Protein AF-A0A960KDB4-F1 (afdb_monomer_lite)

Radius of gyration: 16.2 Å; chains: 1; bounding box: 37×29×50 Å

pLDDT: mean 89.37, std 12.17, range [38.44, 98.06]

Sequence (145 aa):
GVAPATAYTYFASKEHLVSEVYLRRFTAQPEPAPDPNRSPADRATDALLAFALTVSDETELAAAVTVAMLADDAEVRDLRVRIGLEVHRRLVDALGDDADAAAIRTLELATSGALLQVGTGHLAYDDVPALLRETAELVLGGAAR

Secondary structure (DSSP, 8-state):
---HHHHTTT-SSHHHHHHHHHHHHHHTSPPPP--TTS-HHHHHHHHHHHHHTTTTT-HHHHHHHHHHHH---HHHHHHHHHHHHHHHHHHHHHH-TTS-HHHHHHHHHHHHHHHHHHHTTSS-GGGHHHHHHHHHHHHHHHTT-

Structure (mmCIF, N/CA/C/O backbone):
data_AF-A0A960KDB4-F1
#
_entry.id   AF-A0A960KDB4-F1
#
loop_
_atom_site.group_PDB
_atom_site.id
_atom_site.type_symbol
_atom_site.label_atom_id
_atom_site.label_alt_id
_atom_site.label_comp_id
_atom_site.label_asym_id
_atom_site.label_entity_id
_atom_site.label_seq_id
_atom_site.pdbx_PDB_ins_code
_atom_site.Cartn_x
_atom_site.Cartn_y
_atom_site.Cartn_z
_atom_site.occupancy
_atom_site.B_iso_or_equiv
_atom_site.auth_seq_id
_atom_site.auth_comp_id
_atom_site.auth_asym_id
_atom_site.auth_atom_id
_atom_site.pdbx_PDB_model_num
ATOM 1 N N . GLY A 1 1 ? 8.650 13.219 -26.238 1.00 49.28 1 GLY A N 1
ATOM 2 C CA . GLY A 1 1 ? 9.367 11.974 -25.912 1.00 49.28 1 GLY A CA 1
ATOM 3 C C . GLY A 1 1 ? 10.841 12.283 -25.815 1.00 49.28 1 GLY A C 1
ATOM 4 O O . GLY A 1 1 ? 11.341 12.994 -26.674 1.00 49.28 1 GLY A O 1
ATOM 5 N N . VAL A 1 2 ? 11.503 11.824 -24.757 1.00 54.56 2 VAL A N 1
ATOM 6 C CA . VAL A 1 2 ? 12.967 11.892 -24.615 1.00 54.56 2 VAL A CA 1
ATOM 7 C C . VAL A 1 2 ? 13.605 10.677 -25.287 1.00 54.56 2 VAL A C 1
ATOM 9 O O . VAL A 1 2 ? 12.983 9.618 -25.363 1.00 54.56 2 VAL A O 1
ATOM 12 N N . ALA A 1 3 ? 14.824 10.829 -25.805 1.00 62.72 3 ALA A N 1
ATOM 13 C CA . ALA A 1 3 ? 15.547 9.724 -26.425 1.00 62.72 3 ALA A CA 1
ATOM 14 C C . ALA A 1 3 ? 15.870 8.632 -25.379 1.00 62.72 3 ALA A C 1
ATOM 16 O O . ALA A 1 3 ? 16.157 8.977 -24.230 1.00 62.72 3 ALA A O 1
ATOM 17 N N . PRO A 1 4 ? 15.901 7.336 -25.748 1.00 56.91 4 PRO A N 1
ATOM 18 C CA . PRO A 1 4 ? 16.235 6.248 -24.822 1.00 56.91 4 PRO A CA 1
ATOM 19 C C . PRO A 1 4 ? 17.557 6.463 -24.069 1.00 56.91 4 PRO A C 1
ATOM 21 O O . PRO A 1 4 ? 17.644 6.176 -22.882 1.00 56.91 4 PRO A O 1
ATOM 24 N N . ALA A 1 5 ? 18.562 7.059 -24.722 1.00 61.41 5 ALA A N 1
ATOM 25 C CA . ALA A 1 5 ? 19.845 7.396 -24.097 1.00 61.41 5 ALA A CA 1
ATOM 26 C C . ALA A 1 5 ? 19.714 8.420 -22.951 1.00 61.41 5 ALA A C 1
ATOM 28 O O . ALA A 1 5 ? 20.444 8.350 -21.968 1.00 61.41 5 ALA A O 1
ATOM 29 N N . THR A 1 6 ? 18.756 9.344 -23.051 1.00 62.09 6 THR A N 1
ATOM 30 C CA . THR A 1 6 ? 18.458 10.325 -22.001 1.00 62.09 6 THR A CA 1
ATOM 31 C C . THR A 1 6 ? 17.716 9.675 -20.832 1.00 62.09 6 THR A C 1
ATOM 33 O O . THR A 1 6 ? 17.930 10.066 -19.692 1.00 62.09 6 THR A O 1
ATOM 36 N N . ALA A 1 7 ? 16.894 8.647 -21.076 1.00 61.16 7 ALA A N 1
ATOM 37 C CA . ALA A 1 7 ? 16.229 7.898 -20.008 1.00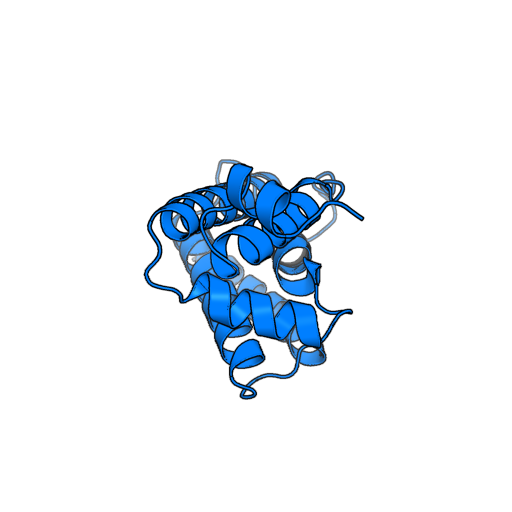 61.16 7 ALA A CA 1
ATOM 38 C C . ALA A 1 7 ? 17.234 7.131 -19.127 1.00 61.16 7 ALA A C 1
ATOM 40 O O . ALA A 1 7 ? 17.101 7.152 -17.907 1.00 61.16 7 ALA A O 1
ATOM 41 N N . TYR A 1 8 ? 18.294 6.563 -19.717 1.00 56.84 8 TYR A N 1
ATOM 42 C CA . TYR A 1 8 ? 19.376 5.902 -18.967 1.00 56.84 8 TYR A CA 1
ATOM 43 C C . TYR A 1 8 ? 20.238 6.856 -18.126 1.00 56.84 8 TYR A C 1
ATOM 45 O O . TYR A 1 8 ? 21.035 6.405 -17.312 1.00 56.84 8 TYR A O 1
ATOM 53 N N . THR A 1 9 ? 20.090 8.175 -18.298 1.00 62.62 9 THR A N 1
ATOM 54 C CA . THR A 1 9 ? 20.715 9.158 -17.395 1.00 62.62 9 THR A CA 1
ATOM 55 C C . THR A 1 9 ? 19.947 9.284 -16.073 1.00 62.62 9 THR A C 1
ATOM 57 O O . THR A 1 9 ? 20.523 9.701 -15.075 1.00 62.62 9 THR A O 1
ATOM 60 N N . TYR A 1 10 ? 18.660 8.919 -16.061 1.00 60.38 10 TYR A N 1
ATOM 61 C CA . TYR A 1 10 ? 17.778 9.042 -14.896 1.00 60.38 10 TYR A CA 1
ATOM 62 C C . TYR A 1 10 ? 17.416 7.695 -14.262 1.00 60.38 10 TYR A C 1
ATOM 64 O O . TYR A 1 10 ? 17.137 7.657 -13.071 1.00 60.38 10 TYR A O 1
ATOM 72 N N . PHE A 1 11 ? 17.439 6.600 -15.030 1.00 68.44 11 PHE A N 1
ATOM 73 C CA . PHE A 1 11 ? 17.057 5.271 -14.552 1.00 68.44 11 PHE A CA 1
ATOM 74 C C . PHE A 1 11 ? 18.122 4.234 -14.897 1.00 68.44 11 PHE A C 1
ATOM 76 O O . PHE A 1 11 ? 18.523 4.094 -16.053 1.00 68.44 11 PHE A O 1
ATOM 83 N N . ALA A 1 12 ? 18.542 3.482 -13.881 1.00 75.44 12 ALA A N 1
ATOM 84 C CA . ALA A 1 12 ? 19.574 2.454 -14.002 1.00 75.44 12 ALA A CA 1
ATOM 85 C C . ALA A 1 12 ? 19.108 1.216 -14.795 1.00 75.44 12 ALA A C 1
ATOM 87 O O . ALA A 1 12 ? 19.923 0.537 -15.416 1.00 75.44 12 ALA A O 1
ATOM 88 N N . SER A 1 13 ? 17.801 0.935 -14.801 1.00 87.12 13 SER A N 1
ATOM 89 C CA . SER A 1 13 ? 17.186 -0.221 -15.461 1.00 87.12 13 SER A CA 1
ATOM 90 C C . SER A 1 13 ? 15.714 0.048 -15.801 1.00 87.12 13 SER A C 1
ATOM 92 O O . SER A 1 13 ? 15.122 1.042 -15.363 1.00 87.12 13 SER A O 1
ATOM 94 N N . LYS A 1 14 ? 15.098 -0.844 -16.591 1.00 89.94 14 LYS A N 1
ATOM 95 C CA . LYS A 1 14 ? 13.651 -0.801 -16.858 1.00 89.94 14 LYS A CA 1
ATOM 96 C C . LYS A 1 14 ? 12.871 -0.998 -15.556 1.00 89.94 14 LYS A C 1
ATOM 98 O O . LYS A 1 14 ? 11.865 -0.332 -15.334 1.00 89.94 14 LYS A O 1
ATOM 103 N N . GLU A 1 15 ? 13.350 -1.891 -14.703 1.00 94.25 15 GLU A N 1
ATOM 104 C CA . GLU A 1 15 ? 12.777 -2.237 -13.411 1.00 94.25 15 GLU A CA 1
ATOM 105 C C . GLU A 1 15 ? 12.835 -1.035 -12.464 1.00 94.25 15 GLU A C 1
ATOM 107 O O . GLU A 1 15 ? 11.824 -0.709 -11.843 1.00 94.25 15 GLU A O 1
ATOM 112 N N . HIS A 1 16 ? 13.957 -0.307 -12.433 1.00 93.00 16 HIS A N 1
ATOM 113 C CA . HIS A 1 16 ? 14.063 0.969 -11.724 1.00 93.00 16 HIS A CA 1
ATOM 114 C C . HIS A 1 16 ? 13.016 1.967 -12.247 1.00 93.00 16 HIS A C 1
ATOM 116 O O . HIS A 1 16 ? 12.206 2.457 -11.463 1.00 93.00 16 HIS A O 1
ATOM 122 N N . LEU A 1 17 ? 12.946 2.215 -13.562 1.00 94.31 17 LEU A N 1
ATOM 123 C CA . LEU A 1 17 ? 11.954 3.136 -14.136 1.00 94.31 17 LEU A CA 1
ATOM 124 C C . LEU A 1 17 ? 10.514 2.777 -13.735 1.00 94.31 17 LEU A C 1
ATOM 126 O O . LEU A 1 17 ? 9.757 3.645 -13.304 1.00 94.31 17 LEU A O 1
ATOM 130 N N . VAL A 1 18 ? 10.128 1.509 -13.881 1.00 95.56 18 VAL A N 1
ATOM 131 C CA . VAL A 1 18 ? 8.776 1.039 -13.544 1.00 95.56 18 VAL A CA 1
ATOM 132 C C . VAL A 1 18 ? 8.484 1.232 -12.052 1.00 95.56 18 VAL A C 1
ATOM 134 O O . VAL A 1 18 ? 7.401 1.692 -11.690 1.00 95.56 18 VAL A O 1
ATOM 137 N N . SER A 1 19 ? 9.466 0.948 -11.198 1.00 95.94 19 SER A N 1
ATOM 138 C CA . SER A 1 19 ? 9.368 1.111 -9.745 1.00 95.94 19 SER A CA 1
ATOM 139 C C . SER A 1 19 ? 9.215 2.580 -9.328 1.00 95.94 19 SER A C 1
ATOM 141 O O . SER A 1 19 ? 8.370 2.894 -8.492 1.00 95.94 19 SER A O 1
ATOM 143 N N . GLU A 1 20 ? 9.971 3.497 -9.940 1.00 95.56 20 GLU A N 1
ATOM 144 C CA . GLU A 1 20 ? 9.847 4.945 -9.702 1.00 95.56 20 GLU A CA 1
ATOM 145 C C . GLU A 1 20 ? 8.495 5.488 -10.184 1.00 95.56 20 GLU A C 1
ATOM 147 O O . GLU A 1 20 ? 7.850 6.277 -9.492 1.00 95.56 20 GLU A O 1
ATOM 152 N N . VAL A 1 21 ? 8.003 5.029 -11.343 1.00 95.75 21 VAL A N 1
ATOM 153 C CA . VAL A 1 21 ? 6.656 5.389 -11.820 1.00 95.75 21 VAL A CA 1
ATOM 154 C C . VAL A 1 21 ? 5.592 4.954 -10.814 1.00 95.75 21 VAL A C 1
ATOM 156 O O . VAL A 1 21 ? 4.691 5.740 -10.516 1.00 95.75 21 VAL A O 1
ATOM 159 N N . TYR A 1 22 ? 5.701 3.737 -10.277 1.00 96.50 22 TYR A N 1
ATOM 160 C CA . TYR A 1 22 ? 4.778 3.239 -9.263 1.00 96.50 22 TYR A CA 1
ATOM 161 C C . TYR A 1 22 ? 4.822 4.089 -7.987 1.00 96.50 22 TYR A C 1
ATOM 163 O O . TYR A 1 22 ? 3.789 4.615 -7.572 1.00 96.50 22 TYR A O 1
ATOM 171 N N . LEU A 1 23 ? 6.012 4.293 -7.407 1.00 96.56 23 LEU A N 1
ATOM 172 C CA . LEU A 1 23 ? 6.174 5.074 -6.178 1.00 96.56 23 LEU A CA 1
ATOM 173 C C . LEU A 1 23 ? 5.661 6.508 -6.347 1.00 96.56 23 LEU A C 1
ATOM 175 O O . LEU A 1 23 ? 4.946 7.012 -5.481 1.00 96.56 23 LEU A O 1
ATOM 179 N N . ARG A 1 24 ? 5.968 7.161 -7.474 1.00 96.31 24 ARG A N 1
ATOM 180 C CA . ARG A 1 24 ? 5.471 8.509 -7.780 1.00 96.31 24 ARG A CA 1
ATOM 181 C C . ARG A 1 24 ? 3.947 8.562 -7.860 1.00 96.31 24 ARG A C 1
ATOM 183 O O . ARG A 1 24 ? 3.356 9.523 -7.383 1.00 96.31 24 ARG A O 1
ATOM 190 N N . ARG A 1 25 ? 3.304 7.571 -8.482 1.00 96.38 25 ARG A N 1
ATOM 191 C CA . ARG A 1 25 ? 1.835 7.517 -8.559 1.00 96.38 25 ARG A CA 1
ATOM 192 C C . ARG A 1 25 ? 1.218 7.288 -7.186 1.00 96.38 25 ARG A C 1
ATOM 194 O O . ARG A 1 25 ? 0.290 8.004 -6.836 1.00 96.38 25 ARG A O 1
ATOM 201 N N . PHE A 1 26 ? 1.761 6.353 -6.410 1.00 95.88 26 PHE A N 1
ATOM 202 C CA . PHE A 1 26 ? 1.275 6.050 -5.066 1.00 95.88 26 PHE A CA 1
ATOM 203 C C . PHE A 1 26 ? 1.383 7.272 -4.137 1.00 95.88 26 PHE A C 1
ATOM 205 O O . PHE A 1 26 ? 0.396 7.699 -3.540 1.00 95.88 26 PHE A O 1
ATOM 212 N N . THR A 1 27 ? 2.554 7.909 -4.091 1.00 95.25 27 THR A N 1
ATOM 213 C CA . THR A 1 27 ? 2.803 9.111 -3.269 1.00 95.25 27 THR A CA 1
ATOM 214 C C . THR A 1 27 ? 2.040 10.352 -3.732 1.00 95.25 27 THR A C 1
ATOM 216 O O . THR A 1 27 ? 1.801 11.246 -2.930 1.00 95.25 27 THR A O 1
ATOM 219 N N . ALA A 1 28 ? 1.622 10.419 -4.999 1.00 95.31 28 ALA A N 1
ATOM 220 C CA . ALA A 1 28 ? 0.805 11.520 -5.507 1.00 95.31 28 ALA A CA 1
ATOM 221 C C . ALA A 1 28 ? -0.691 11.385 -5.175 1.00 95.31 28 ALA A C 1
ATOM 223 O O . ALA A 1 28 ? -1.448 12.331 -5.405 1.00 95.31 28 ALA A O 1
ATOM 224 N N . GLN A 1 29 ? -1.136 10.226 -4.680 1.00 93.31 29 GLN A N 1
ATOM 225 C CA . GLN A 1 29 ? -2.522 10.049 -4.255 1.00 93.31 29 GLN A CA 1
ATOM 226 C C . GLN A 1 29 ? -2.829 10.921 -3.029 1.00 93.31 29 GLN A C 1
ATOM 228 O O . GLN A 1 29 ? -1.975 11.054 -2.151 1.00 93.31 29 GLN A O 1
ATOM 233 N N . PRO A 1 30 ? -4.047 11.482 -2.933 1.00 87.00 30 PRO A N 1
ATOM 234 C CA . PRO A 1 30 ? -4.469 12.188 -1.735 1.00 87.00 30 PRO A CA 1
ATOM 235 C C . PRO A 1 30 ? -4.540 11.221 -0.552 1.00 87.00 30 PRO A C 1
ATOM 237 O O . PRO A 1 30 ? -5.081 10.121 -0.667 1.00 87.00 30 PRO A O 1
ATOM 240 N N . GLU A 1 31 ? -4.026 11.652 0.593 1.00 77.81 31 GLU A N 1
ATOM 241 C CA . GLU A 1 31 ? -4.153 10.907 1.841 1.00 77.81 31 GLU A CA 1
ATOM 242 C C . GLU A 1 31 ? -5.556 11.122 2.418 1.00 77.81 31 GLU A C 1
ATOM 244 O O . GLU A 1 31 ? -5.941 12.271 2.670 1.00 77.81 31 GLU A O 1
ATOM 249 N N . PRO A 1 32 ? -6.352 10.056 2.614 1.00 68.00 32 PRO A N 1
ATOM 250 C CA . PRO A 1 32 ? -7.628 10.180 3.295 1.00 68.00 32 PRO A CA 1
ATOM 251 C C . PRO A 1 32 ? -7.378 10.670 4.720 1.00 68.00 32 PRO A C 1
ATOM 253 O O . PRO A 1 32 ? -6.621 10.052 5.467 1.00 68.00 32 PRO A O 1
ATOM 256 N N . ALA A 1 33 ? -8.028 11.764 5.115 1.00 71.50 33 ALA A N 1
ATOM 257 C CA . ALA A 1 33 ? -8.057 12.133 6.522 1.00 71.50 33 ALA A CA 1
ATOM 258 C C . ALA A 1 33 ? -8.708 10.978 7.308 1.00 71.50 33 ALA A C 1
ATOM 260 O O . ALA A 1 33 ? -9.758 10.492 6.871 1.00 71.50 33 ALA A O 1
ATOM 261 N N . PRO A 1 34 ? -8.130 10.533 8.440 1.00 72.56 34 PRO A N 1
ATOM 262 C CA . PRO A 1 34 ? -8.738 9.486 9.247 1.00 72.56 34 PRO A CA 1
ATOM 263 C C . PRO A 1 34 ? -10.165 9.890 9.631 1.00 72.56 34 PRO A C 1
ATOM 265 O O . PRO A 1 34 ? -10.367 10.887 10.323 1.00 72.56 34 PRO A O 1
ATOM 268 N N . ASP A 1 35 ? -11.161 9.138 9.157 1.00 81.12 35 ASP A N 1
ATOM 269 C CA . ASP A 1 35 ? -12.558 9.358 9.531 1.00 81.12 35 ASP A CA 1
ATOM 270 C C . ASP A 1 35 ? -12.841 8.623 10.849 1.00 81.12 35 ASP A C 1
ATOM 272 O O . ASP A 1 35 ? -12.937 7.390 10.850 1.00 81.12 35 ASP A O 1
ATOM 276 N N . PRO A 1 36 ? -12.999 9.337 11.979 1.00 77.25 36 PRO A N 1
ATOM 277 C CA . PRO A 1 36 ? -13.213 8.705 13.278 1.00 77.25 36 PRO A CA 1
ATOM 278 C C . PRO A 1 36 ? -14.529 7.916 13.356 1.00 77.25 36 PRO A C 1
ATOM 280 O O . PRO A 1 36 ? -14.697 7.121 14.277 1.00 77.25 36 PRO A O 1
ATOM 283 N N . ASN A 1 37 ? -15.454 8.104 12.408 1.00 85.38 37 ASN A N 1
ATOM 284 C CA . ASN A 1 37 ? -16.720 7.372 12.365 1.00 85.38 37 ASN A CA 1
ATOM 285 C C . ASN A 1 37 ? -16.595 5.985 11.720 1.00 85.38 37 ASN A C 1
ATOM 287 O O . ASN A 1 37 ? -17.518 5.177 11.830 1.00 85.38 37 ASN A O 1
ATOM 291 N N . ARG A 1 38 ? -15.478 5.695 11.042 1.00 89.31 38 ARG A N 1
ATOM 292 C CA . ARG A 1 38 ? -15.220 4.386 10.428 1.00 89.31 38 ARG A CA 1
ATOM 293 C C . ARG A 1 38 ? -14.482 3.469 11.387 1.00 89.31 38 ARG A C 1
ATOM 295 O O . ARG A 1 38 ? -13.699 3.928 12.221 1.00 89.31 38 ARG A O 1
ATOM 302 N N . SER A 1 39 ? -14.703 2.163 11.257 1.00 92.38 39 SER A N 1
ATOM 303 C CA . SER A 1 39 ? -13.989 1.181 12.074 1.00 92.38 39 SER A CA 1
ATOM 304 C C . SER A 1 39 ? -12.476 1.219 11.783 1.00 92.38 39 SER A C 1
ATOM 306 O O . SER A 1 39 ? -12.078 1.573 10.670 1.00 92.38 39 SER A O 1
ATOM 308 N N . PRO A 1 40 ? -11.601 0.842 12.737 1.00 92.81 40 PRO A N 1
ATOM 309 C CA . PRO A 1 40 ? -10.165 0.724 12.469 1.00 92.81 40 PRO A CA 1
ATOM 310 C C . PRO A 1 40 ? -9.846 -0.199 11.283 1.00 92.81 40 PRO A C 1
ATOM 312 O O . PRO A 1 40 ? -8.951 0.104 10.498 1.00 92.81 40 PRO A O 1
ATOM 315 N N . ALA A 1 41 ? -10.615 -1.282 11.111 1.00 94.69 41 ALA A N 1
ATOM 316 C CA . ALA A 1 41 ? -10.463 -2.204 9.988 1.00 94.69 41 ALA A CA 1
ATOM 317 C C . ALA A 1 41 ? -10.777 -1.543 8.643 1.00 94.69 41 ALA A C 1
ATOM 319 O O . ALA A 1 41 ? -10.013 -1.703 7.693 1.00 94.69 41 ALA A O 1
ATOM 320 N N . ASP A 1 42 ? -11.842 -0.746 8.569 1.00 94.31 42 ASP A N 1
ATOM 321 C CA . ASP A 1 42 ? -12.187 -0.004 7.357 1.00 94.31 42 ASP A CA 1
ATOM 322 C C . ASP A 1 42 ? -11.106 1.019 6.991 1.00 94.31 42 ASP A C 1
ATOM 324 O O . ASP A 1 42 ? -10.692 1.086 5.837 1.00 94.31 42 ASP A O 1
ATOM 328 N N . ARG A 1 43 ? -10.602 1.774 7.978 1.00 94.62 43 ARG A N 1
ATOM 329 C CA . ARG A 1 43 ? -9.545 2.772 7.744 1.00 94.62 43 ARG A CA 1
ATOM 330 C C . ARG A 1 43 ? -8.238 2.127 7.281 1.00 94.62 43 ARG A C 1
ATOM 332 O O . ARG A 1 43 ? -7.611 2.622 6.348 1.00 94.62 43 ARG A O 1
ATOM 339 N N . ALA A 1 44 ? -7.845 1.006 7.890 1.00 95.25 44 ALA A N 1
ATOM 340 C CA . ALA A 1 44 ? -6.691 0.231 7.438 1.00 95.25 44 ALA A CA 1
ATOM 341 C C . ALA A 1 44 ? -6.890 -0.312 6.018 1.00 95.25 44 ALA A C 1
ATOM 343 O O . ALA A 1 44 ? -5.984 -0.225 5.193 1.00 95.25 44 ALA A O 1
ATOM 344 N N . THR A 1 45 ? -8.082 -0.831 5.718 1.00 95.75 45 THR A N 1
ATOM 345 C CA . THR A 1 45 ? -8.420 -1.354 4.388 1.00 95.75 45 THR A CA 1
ATOM 346 C C . THR A 1 45 ? -8.270 -0.274 3.322 1.00 95.75 45 THR A C 1
ATOM 348 O O . THR A 1 45 ? -7.636 -0.521 2.301 1.00 95.75 45 THR A O 1
ATOM 351 N N . ASP A 1 46 ? -8.778 0.937 3.564 1.00 94.50 46 ASP A N 1
ATOM 352 C CA . ASP A 1 46 ? -8.637 2.042 2.611 1.00 94.50 46 ASP A CA 1
ATOM 353 C C . ASP A 1 46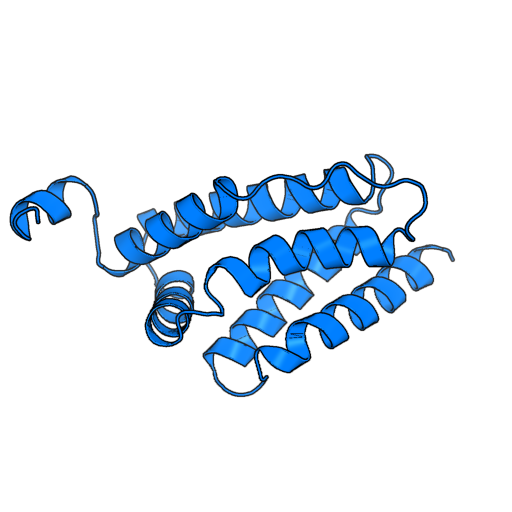 ? -7.168 2.414 2.368 1.00 94.50 46 ASP A C 1
ATOM 355 O O . ASP A 1 46 ? -6.756 2.591 1.220 1.00 94.50 46 ASP A O 1
ATOM 359 N N . ALA A 1 47 ? -6.370 2.512 3.439 1.00 94.81 47 ALA A N 1
ATOM 360 C CA . ALA A 1 47 ? -4.950 2.843 3.346 1.00 94.81 47 ALA A CA 1
ATOM 361 C C . ALA A 1 47 ? -4.182 1.801 2.514 1.00 94.81 47 ALA A C 1
ATOM 363 O O . ALA A 1 47 ? -3.361 2.153 1.664 1.00 94.81 47 ALA A O 1
ATOM 364 N N . LEU A 1 48 ? -4.488 0.517 2.712 1.00 95.94 48 LEU A N 1
ATOM 365 C CA . LEU A 1 48 ? -3.876 -0.583 1.968 1.00 95.94 48 LEU A CA 1
ATOM 366 C C . LEU A 1 48 ? -4.371 -0.652 0.519 1.00 95.94 48 LEU A C 1
ATOM 368 O O . LEU A 1 48 ? -3.585 -0.971 -0.372 1.00 95.94 48 LEU A O 1
ATOM 372 N N . LEU A 1 49 ? -5.637 -0.319 0.251 1.00 95.25 49 LEU A N 1
ATOM 373 C CA . LEU A 1 49 ? -6.174 -0.284 -1.111 1.00 95.25 49 LEU A CA 1
ATOM 374 C C . LEU A 1 49 ? -5.617 0.869 -1.939 1.00 95.25 49 LEU A C 1
ATOM 376 O O . LEU A 1 49 ? -5.363 0.677 -3.128 1.00 95.25 49 LEU A O 1
ATOM 380 N N . ALA A 1 50 ? -5.352 2.022 -1.321 1.00 93.69 50 ALA A N 1
ATOM 381 C CA . ALA A 1 50 ? -4.658 3.130 -1.975 1.00 93.69 50 ALA A CA 1
ATOM 382 C C . ALA A 1 50 ? -3.310 2.665 -2.563 1.00 93.69 50 ALA A C 1
ATOM 384 O O . ALA A 1 50 ? -2.992 2.937 -3.721 1.00 93.69 50 ALA A O 1
ATOM 385 N N . PHE A 1 51 ? -2.569 1.858 -1.800 1.00 94.44 51 PHE A N 1
ATOM 386 C CA . PHE A 1 51 ? -1.351 1.195 -2.257 1.00 94.44 51 PHE A CA 1
ATOM 387 C C . PHE A 1 51 ? -1.634 0.116 -3.318 1.00 94.44 51 PHE A C 1
ATOM 389 O O . PHE A 1 51 ? -1.141 0.205 -4.450 1.00 94.44 51 PHE A O 1
ATOM 396 N N . ALA A 1 52 ? -2.456 -0.881 -2.985 1.00 94.38 52 ALA A N 1
ATOM 397 C CA . ALA A 1 52 ? -2.653 -2.084 -3.792 1.00 94.38 52 ALA A CA 1
ATOM 398 C C . ALA A 1 52 ? -3.234 -1.805 -5.188 1.00 94.38 52 ALA A C 1
ATOM 400 O O . ALA A 1 52 ? -2.873 -2.474 -6.158 1.00 94.38 52 ALA A O 1
ATOM 401 N N . LEU A 1 53 ? -4.101 -0.798 -5.304 1.00 93.69 53 LEU A N 1
ATOM 402 C CA . LEU A 1 53 ? -4.821 -0.494 -6.538 1.00 93.69 53 LEU A CA 1
ATOM 403 C C . LEU A 1 53 ? -4.175 0.615 -7.380 1.00 93.69 53 LEU A C 1
ATOM 405 O O . LEU A 1 53 ? -4.711 0.946 -8.435 1.00 93.69 53 LEU A O 1
ATOM 409 N N . THR A 1 54 ? -3.001 1.133 -6.983 1.00 95.06 54 THR A N 1
ATOM 410 C CA . THR A 1 54 ? -2.305 2.273 -7.631 1.00 95.06 54 THR A CA 1
ATOM 411 C C . THR A 1 54 ? -2.206 2.172 -9.159 1.00 95.06 54 THR A C 1
ATOM 413 O O . THR A 1 54 ? -2.239 3.190 -9.851 1.00 95.06 54 THR A O 1
ATOM 416 N N . VAL A 1 55 ? -2.043 0.961 -9.695 1.00 91.69 55 VAL A N 1
ATOM 417 C CA . VAL A 1 55 ? -1.903 0.697 -11.140 1.00 91.69 55 VAL A CA 1
ATOM 418 C C . VAL A 1 55 ? -2.875 -0.377 -11.638 1.00 91.69 55 VAL A C 1
ATOM 420 O O . VAL A 1 55 ? -2.650 -0.963 -12.691 1.00 91.69 55 VAL A O 1
ATOM 423 N N . SER A 1 56 ? -3.935 -0.658 -10.876 1.00 90.38 56 SER A N 1
ATOM 424 C CA . SER A 1 56 ? -4.869 -1.756 -11.174 1.00 90.38 56 SER A CA 1
ATOM 425 C C . SER A 1 56 ? -5.596 -1.594 -12.517 1.00 90.38 56 SER A C 1
ATOM 427 O O . SER A 1 56 ? -5.796 -2.583 -13.216 1.00 90.38 56 SER A O 1
ATOM 429 N N . ASP A 1 57 ? -5.884 -0.356 -12.929 1.00 91.31 57 ASP A N 1
ATOM 430 C CA . ASP A 1 57 ? -6.530 -0.041 -14.213 1.00 91.31 57 ASP A CA 1
ATOM 431 C C . ASP A 1 57 ? -5.606 -0.209 -15.442 1.00 91.31 57 ASP A C 1
ATOM 433 O O . ASP A 1 57 ? -6.060 -0.123 -16.583 1.00 91.31 57 ASP A O 1
ATOM 437 N N . GLU A 1 58 ? -4.302 -0.437 -15.242 1.00 92.12 58 GLU A N 1
ATOM 438 C CA . GLU A 1 58 ? -3.303 -0.577 -16.310 1.00 92.12 58 GLU A CA 1
ATOM 439 C C . GLU A 1 58 ? -2.637 -1.958 -16.235 1.00 92.12 58 GLU A C 1
ATOM 441 O O . GLU A 1 58 ? -1.564 -2.117 -15.650 1.00 92.12 58 GLU A O 1
ATOM 446 N N . THR A 1 59 ? -3.257 -2.968 -16.851 1.00 88.50 59 THR A N 1
ATOM 447 C CA . THR A 1 59 ? -2.843 -4.379 -16.747 1.00 88.50 59 THR A CA 1
ATOM 448 C C . THR A 1 59 ? -1.366 -4.614 -17.085 1.00 88.50 59 THR A C 1
ATOM 450 O O . THR A 1 59 ? -0.661 -5.300 -16.342 1.00 88.50 59 THR A O 1
ATOM 453 N N . GLU A 1 60 ? -0.854 -4.033 -18.172 1.00 90.06 60 GLU A N 1
ATOM 454 C CA . GLU A 1 60 ? 0.550 -4.194 -18.564 1.00 90.06 60 GLU A CA 1
ATOM 455 C C . GLU A 1 60 ? 1.510 -3.525 -17.573 1.00 90.06 60 GLU A C 1
ATOM 457 O O . GLU A 1 60 ? 2.601 -4.04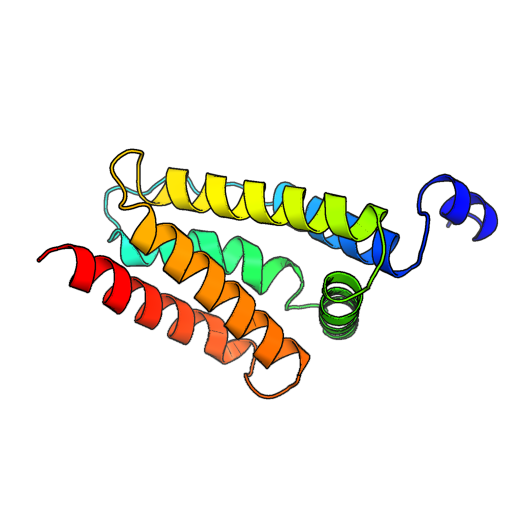6 -17.320 1.00 90.06 60 GLU A O 1
ATOM 462 N N . LEU A 1 61 ? 1.114 -2.385 -16.996 1.00 91.94 61 LEU A N 1
ATOM 463 C CA . LEU A 1 61 ? 1.914 -1.696 -15.988 1.00 91.94 61 LEU A CA 1
ATOM 464 C C . LEU A 1 61 ? 1.916 -2.475 -14.672 1.00 91.94 61 LEU A C 1
ATOM 466 O O . LEU A 1 61 ? 2.982 -2.655 -14.090 1.00 91.94 61 LEU A O 1
ATOM 470 N N . ALA A 1 62 ? 0.763 -2.978 -14.236 1.00 91.50 62 ALA A N 1
ATOM 471 C CA . ALA A 1 62 ? 0.637 -3.838 -13.066 1.00 91.50 62 ALA A CA 1
ATOM 472 C C . ALA A 1 62 ? 1.569 -5.057 -13.153 1.00 91.50 62 ALA A C 1
ATOM 474 O O . ALA A 1 62 ? 2.379 -5.284 -12.253 1.00 91.50 62 ALA A O 1
ATOM 475 N N . ALA A 1 63 ? 1.543 -5.774 -14.281 1.00 90.81 63 ALA A N 1
ATOM 476 C CA . ALA A 1 63 ? 2.434 -6.909 -14.515 1.00 90.81 63 ALA A CA 1
ATOM 477 C C . ALA A 1 63 ? 3.919 -6.501 -14.485 1.00 90.81 63 ALA A C 1
ATOM 479 O O . ALA A 1 63 ? 4.752 -7.188 -13.886 1.00 90.81 63 ALA A O 1
ATOM 480 N N . ALA A 1 64 ? 4.265 -5.361 -15.094 1.00 94.06 64 ALA A N 1
ATOM 481 C CA . ALA A 1 64 ? 5.629 -4.842 -15.066 1.00 94.06 64 ALA A CA 1
ATOM 482 C C . ALA A 1 64 ? 6.084 -4.474 -13.645 1.00 94.06 64 ALA A C 1
ATOM 484 O O . ALA A 1 64 ? 7.235 -4.734 -13.297 1.00 94.06 64 ALA A O 1
ATOM 485 N N . VAL A 1 65 ? 5.198 -3.900 -12.823 1.00 95.00 65 VAL A N 1
ATOM 486 C CA . VAL A 1 65 ? 5.481 -3.550 -11.424 1.00 95.00 65 VAL A CA 1
ATOM 487 C C . VAL A 1 65 ? 5.755 -4.799 -10.600 1.00 95.00 65 VAL A C 1
ATOM 489 O O . VAL A 1 65 ? 6.740 -4.807 -9.868 1.00 95.00 65 VAL A O 1
ATOM 492 N N . THR A 1 66 ? 4.971 -5.873 -10.744 1.00 92.50 66 THR A N 1
ATOM 493 C CA . THR A 1 66 ? 5.248 -7.137 -10.039 1.00 92.50 66 THR A CA 1
ATOM 494 C C . THR A 1 66 ? 6.649 -7.654 -10.364 1.00 92.50 66 THR A C 1
ATOM 496 O O . THR A 1 66 ? 7.415 -7.968 -9.455 1.00 92.50 66 THR A O 1
ATOM 499 N N . VAL A 1 67 ? 7.012 -7.707 -11.650 1.00 94.19 67 VAL A N 1
ATOM 500 C CA . VAL A 1 67 ? 8.342 -8.170 -12.077 1.00 94.19 67 VAL A CA 1
ATOM 501 C C . VAL A 1 67 ? 9.440 -7.257 -11.532 1.00 94.19 67 VAL A C 1
ATOM 503 O O . VAL A 1 67 ? 10.419 -7.745 -10.970 1.00 94.19 67 VAL A O 1
ATOM 506 N N . ALA A 1 68 ? 9.264 -5.939 -11.649 1.00 95.31 68 ALA A N 1
ATOM 507 C CA . ALA A 1 68 ? 10.225 -4.962 -11.158 1.00 95.31 68 ALA A CA 1
ATOM 508 C C . ALA A 1 68 ? 10.434 -5.093 -9.644 1.00 95.31 68 ALA A C 1
ATOM 510 O O . ALA A 1 68 ? 11.568 -5.206 -9.196 1.00 95.31 68 ALA A O 1
ATOM 511 N N . MET A 1 69 ? 9.358 -5.192 -8.859 1.00 94.62 69 MET A N 1
ATOM 512 C CA . MET A 1 69 ? 9.420 -5.346 -7.403 1.00 94.62 69 MET A CA 1
ATOM 513 C C . MET A 1 69 ? 10.115 -6.633 -6.950 1.00 94.62 69 MET A C 1
ATOM 515 O O . MET A 1 69 ? 10.596 -6.679 -5.821 1.00 94.62 69 MET A O 1
ATOM 519 N N . LEU A 1 70 ? 10.242 -7.651 -7.801 1.00 94.12 70 LEU A N 1
ATOM 520 C CA . LEU A 1 70 ? 10.973 -8.887 -7.497 1.00 94.12 70 LEU A CA 1
ATOM 521 C C . LEU A 1 70 ? 12.412 -8.897 -8.034 1.00 94.12 70 LEU A C 1
ATOM 523 O O . LEU A 1 70 ? 13.166 -9.824 -7.745 1.00 94.12 70 LEU A O 1
ATOM 527 N N . ALA A 1 71 ? 12.812 -7.876 -8.794 1.00 94.25 71 ALA A N 1
ATOM 528 C CA . ALA A 1 71 ? 14.128 -7.818 -9.408 1.00 94.25 71 ALA A CA 1
ATOM 529 C C . ALA A 1 71 ? 15.255 -7.651 -8.375 1.00 94.25 71 ALA A C 1
ATOM 531 O O . ALA A 1 71 ? 15.135 -6.915 -7.381 1.00 94.25 71 ALA A O 1
ATOM 532 N N . ASP A 1 72 ? 16.387 -8.295 -8.660 1.00 93.56 72 ASP A N 1
ATOM 533 C CA . ASP A 1 72 ? 17.615 -8.218 -7.868 1.00 93.56 72 ASP A CA 1
ATOM 534 C C . ASP A 1 72 ? 18.479 -7.003 -8.265 1.00 93.56 72 ASP A C 1
ATOM 536 O O . ASP A 1 72 ? 19.637 -7.121 -8.654 1.00 93.56 72 ASP A O 1
ATOM 540 N N . ASP A 1 73 ? 17.888 -5.811 -8.194 1.00 92.44 73 ASP A N 1
ATOM 541 C CA . ASP A 1 73 ? 18.497 -4.530 -8.575 1.00 92.44 73 ASP A CA 1
ATOM 542 C C . ASP A 1 73 ? 18.680 -3.641 -7.328 1.00 92.44 73 ASP A C 1
ATOM 544 O O . ASP A 1 73 ? 17.799 -3.568 -6.469 1.00 92.44 73 ASP A O 1
ATOM 548 N N . ALA A 1 74 ? 19.845 -2.998 -7.182 1.00 91.56 74 ALA A N 1
ATOM 549 C CA . ALA A 1 74 ? 20.173 -2.168 -6.019 1.00 91.56 74 ALA A CA 1
ATOM 550 C C . ALA A 1 74 ? 19.307 -0.907 -5.900 1.00 91.56 74 ALA A C 1
ATOM 552 O O . ALA A 1 74 ? 18.876 -0.590 -4.794 1.00 91.56 74 ALA A O 1
ATOM 553 N N . GLU A 1 75 ? 18.989 -0.249 -7.012 1.00 91.38 75 GLU A N 1
ATOM 554 C CA . GLU A 1 75 ? 18.116 0.930 -7.018 1.00 91.38 75 GLU A CA 1
ATOM 555 C C . GLU A 1 75 ? 16.672 0.523 -6.703 1.00 91.38 75 GLU A C 1
ATOM 557 O O . GLU A 1 75 ? 15.958 1.181 -5.948 1.00 91.38 75 GLU A O 1
ATOM 562 N N . VAL A 1 76 ? 16.249 -0.644 -7.197 1.00 95.50 76 VAL A N 1
ATOM 563 C CA . VAL A 1 76 ? 14.933 -1.198 -6.855 1.00 95.50 76 VAL A CA 1
ATOM 564 C C . VAL A 1 76 ? 14.855 -1.600 -5.377 1.00 95.50 76 VAL A C 1
ATOM 566 O O . VAL A 1 76 ? 13.797 -1.456 -4.765 1.00 95.50 76 VAL A O 1
ATOM 569 N N . ARG A 1 77 ? 15.950 -2.073 -4.758 1.00 95.44 77 ARG A N 1
ATOM 570 C CA . ARG A 1 77 ? 15.984 -2.329 -3.302 1.00 95.44 77 ARG A CA 1
ATOM 571 C C . ARG A 1 77 ? 15.673 -1.059 -2.508 1.00 95.44 77 ARG A C 1
ATOM 573 O O . ARG A 1 77 ? 14.864 -1.142 -1.588 1.00 95.44 77 ARG A O 1
ATOM 580 N N . ASP A 1 78 ? 16.260 0.080 -2.874 1.00 95.62 78 ASP A N 1
ATOM 581 C CA . ASP A 1 78 ? 15.959 1.369 -2.234 1.00 95.62 78 ASP A CA 1
ATOM 582 C C . ASP A 1 78 ? 14.483 1.758 -2.419 1.00 95.62 78 ASP A C 1
ATOM 584 O O . ASP A 1 78 ? 13.788 2.105 -1.462 1.00 95.62 78 ASP A O 1
ATOM 588 N N . LEU A 1 79 ? 13.950 1.576 -3.630 1.00 96.25 79 LEU A N 1
ATOM 589 C CA . LEU A 1 79 ? 12.541 1.847 -3.920 1.00 96.25 79 LEU A CA 1
ATOM 590 C C . LEU A 1 79 ? 11.584 0.964 -3.126 1.00 96.25 79 LEU A C 1
ATOM 592 O O . LEU A 1 79 ? 10.587 1.471 -2.620 1.00 96.25 79 LEU A O 1
ATOM 596 N N . ARG A 1 80 ? 11.888 -0.327 -2.952 1.00 96.38 80 ARG A N 1
ATOM 597 C CA . ARG A 1 80 ? 11.095 -1.219 -2.090 1.00 96.38 80 ARG A CA 1
ATOM 598 C C . ARG A 1 80 ? 11.032 -0.707 -0.655 1.00 96.38 80 ARG A C 1
ATOM 600 O O . ARG A 1 80 ? 9.965 -0.752 -0.049 1.00 96.38 80 ARG A O 1
ATOM 607 N N . VAL A 1 81 ? 12.145 -0.195 -0.126 1.00 96.56 81 VAL A N 1
ATOM 608 C CA . VAL A 1 81 ? 12.185 0.400 1.217 1.00 96.56 81 VAL A CA 1
ATOM 609 C C . VAL A 1 8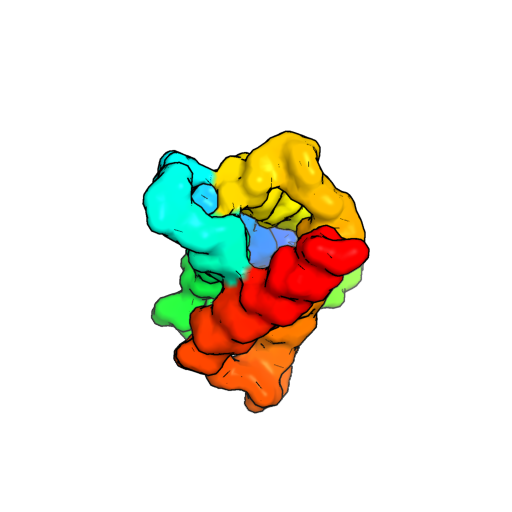1 ? 11.325 1.660 1.268 1.00 96.56 81 VAL A C 1
ATOM 611 O O . VAL A 1 81 ? 10.483 1.777 2.151 1.00 96.56 81 VAL A O 1
ATOM 614 N N . ARG A 1 82 ? 11.473 2.575 0.304 1.00 97.56 82 ARG A N 1
ATOM 615 C CA . ARG A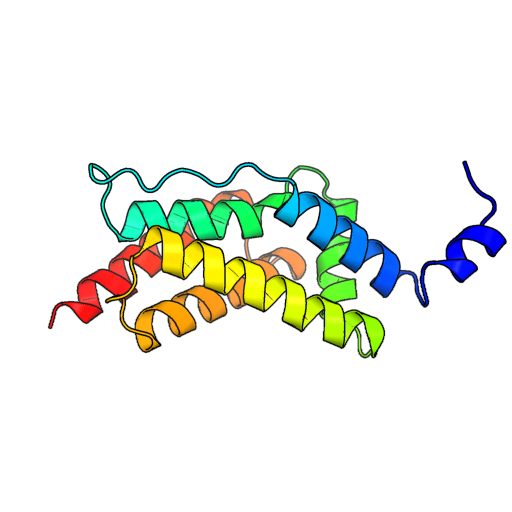 1 82 ? 10.681 3.816 0.237 1.00 97.56 82 ARG A CA 1
ATOM 616 C C . ARG A 1 82 ? 9.179 3.544 0.115 1.00 97.56 82 ARG A C 1
ATOM 618 O O . ARG A 1 82 ? 8.392 4.176 0.812 1.00 97.56 82 ARG A O 1
ATOM 625 N N . ILE A 1 83 ? 8.789 2.586 -0.726 1.00 96.88 83 ILE A N 1
ATOM 626 C CA . ILE A 1 83 ? 7.398 2.137 -0.869 1.00 96.88 83 ILE A CA 1
ATOM 627 C C . ILE A 1 83 ? 6.893 1.560 0.457 1.00 96.88 83 ILE A C 1
ATOM 629 O O . ILE A 1 83 ? 5.841 1.974 0.932 1.00 96.88 83 ILE A O 1
ATOM 633 N N . GLY A 1 84 ? 7.650 0.647 1.073 1.00 96.56 84 GLY A N 1
ATOM 634 C CA . GLY A 1 84 ? 7.275 0.037 2.349 1.00 96.56 84 GLY A CA 1
ATOM 635 C C . GLY A 1 84 ? 7.102 1.061 3.471 1.00 96.56 84 GLY A C 1
ATOM 636 O O . GLY A 1 84 ? 6.126 0.992 4.207 1.00 96.56 84 GLY A O 1
ATOM 637 N N . LEU A 1 85 ? 7.995 2.051 3.562 1.00 97.12 85 LEU A N 1
ATOM 638 C CA . LEU A 1 85 ? 7.893 3.143 4.535 1.00 97.12 85 LEU A CA 1
ATOM 639 C C . LEU A 1 85 ? 6.643 4.001 4.320 1.00 97.12 85 LEU A C 1
ATOM 641 O O . LEU A 1 85 ? 6.002 4.391 5.291 1.00 97.12 85 LEU A O 1
ATOM 645 N N . GLU A 1 86 ? 6.282 4.284 3.069 1.00 96.81 86 GLU A N 1
ATOM 646 C CA . GLU A 1 86 ? 5.076 5.053 2.762 1.00 96.81 86 GLU A CA 1
ATOM 647 C C . GLU A 1 86 ? 3.796 4.268 3.089 1.00 96.81 86 GLU A C 1
ATOM 649 O O . GLU A 1 86 ? 2.869 4.826 3.674 1.00 96.81 86 GLU A O 1
ATOM 654 N N . VAL A 1 87 ? 3.753 2.966 2.777 1.00 96.19 87 VAL A N 1
ATOM 655 C CA . VAL A 1 87 ? 2.641 2.087 3.184 1.00 96.19 87 VAL A CA 1
ATOM 656 C C . VAL A 1 87 ? 2.525 2.044 4.706 1.00 96.19 87 VAL A C 1
ATOM 658 O O . VAL A 1 87 ? 1.434 2.242 5.238 1.00 96.19 87 VAL A O 1
ATOM 661 N N . HIS A 1 88 ? 3.650 1.843 5.396 1.00 96.56 88 HIS A N 1
ATOM 662 C CA . HIS A 1 88 ? 3.715 1.800 6.853 1.00 96.56 88 HIS A CA 1
ATOM 663 C C . HIS A 1 88 ? 3.178 3.086 7.476 1.00 96.56 88 HIS A C 1
ATOM 665 O O . HIS A 1 88 ? 2.294 3.043 8.328 1.00 96.56 88 HIS A O 1
ATOM 671 N N . ARG A 1 89 ? 3.666 4.241 7.007 1.00 95.31 89 ARG A N 1
ATOM 672 C CA . ARG A 1 89 ? 3.239 5.555 7.489 1.00 95.31 89 ARG A CA 1
ATOM 673 C C . ARG A 1 89 ? 1.733 5.747 7.324 1.00 95.31 89 ARG A C 1
ATOM 675 O O . ARG A 1 89 ? 1.065 6.051 8.302 1.00 95.31 89 ARG A O 1
ATOM 682 N N . ARG A 1 90 ? 1.182 5.506 6.129 1.00 94.81 90 ARG A N 1
ATOM 683 C CA . ARG A 1 90 ? -0.265 5.655 5.886 1.00 94.81 90 ARG A CA 1
ATOM 684 C C . ARG A 1 90 ? -1.104 4.716 6.746 1.00 94.81 90 ARG A C 1
ATOM 686 O O . ARG A 1 90 ? -2.195 5.086 7.170 1.00 94.81 90 ARG A O 1
ATOM 693 N N . LEU A 1 91 ? -0.615 3.502 6.992 1.00 94.88 91 LEU A N 1
ATOM 694 C CA . LEU A 1 91 ? -1.311 2.536 7.832 1.00 94.88 91 LEU A CA 1
ATOM 695 C C . LEU A 1 91 ? -1.285 2.943 9.314 1.00 94.88 91 LEU A C 1
ATOM 697 O O . LEU A 1 91 ? -2.314 2.837 9.981 1.00 94.88 91 LEU A O 1
ATOM 701 N N . VAL A 1 92 ? -0.151 3.451 9.810 1.00 94.75 92 VAL A N 1
ATOM 702 C CA . VAL A 1 92 ? -0.039 4.050 11.152 1.00 94.75 92 VAL A CA 1
ATOM 703 C C . VAL A 1 92 ? -0.968 5.255 11.271 1.00 94.75 92 VAL A C 1
ATOM 705 O O . VAL A 1 92 ? -1.776 5.291 12.190 1.00 94.75 92 VAL A O 1
ATOM 708 N N . ASP A 1 93 ? -0.945 6.182 10.311 1.00 93.38 93 ASP A N 1
ATOM 709 C CA . ASP A 1 93 ? -1.810 7.369 10.312 1.00 93.38 93 ASP A CA 1
ATOM 710 C C . ASP A 1 93 ? -3.305 6.983 10.330 1.00 93.38 93 ASP A C 1
ATOM 712 O O . ASP A 1 93 ? -4.118 7.604 11.018 1.00 93.38 93 ASP A O 1
ATOM 716 N N . ALA A 1 94 ? -3.684 5.918 9.613 1.00 93.38 94 ALA A N 1
ATOM 717 C CA . ALA A 1 94 ? -5.054 5.411 9.579 1.00 93.38 94 ALA A CA 1
ATOM 718 C C . ALA A 1 94 ? -5.490 4.733 10.893 1.00 93.38 94 ALA A C 1
ATOM 720 O O . ALA A 1 94 ? -6.666 4.809 11.274 1.00 93.38 94 ALA A O 1
ATOM 721 N N . LEU A 1 95 ? -4.579 4.044 11.581 1.00 92.69 95 LEU A N 1
ATOM 722 C CA . LEU A 1 95 ? -4.881 3.291 12.802 1.00 92.69 95 LEU A CA 1
ATOM 723 C C . LEU A 1 95 ? -4.661 4.097 14.092 1.00 92.69 95 LEU A C 1
ATOM 725 O O . LEU A 1 95 ? -5.351 3.832 15.077 1.00 92.69 95 LEU A O 1
ATOM 729 N N . GLY A 1 96 ? -3.797 5.110 14.056 1.00 90.31 96 GLY A N 1
ATOM 730 C CA . GLY A 1 96 ? -3.337 5.901 15.195 1.00 90.31 96 GLY A CA 1
ATOM 731 C C . GLY A 1 96 ? -2.056 5.351 15.836 1.00 90.31 96 GLY A C 1
ATOM 732 O O . GLY A 1 96 ? -1.714 4.181 15.674 1.00 90.31 96 GLY A O 1
ATOM 733 N N . ASP A 1 97 ? -1.373 6.200 16.610 1.00 84.25 97 ASP A N 1
ATOM 734 C CA . ASP A 1 97 ? -0.054 5.912 17.206 1.00 84.25 97 ASP A CA 1
ATOM 735 C C . ASP A 1 97 ? -0.048 4.728 18.193 1.00 84.25 97 ASP A C 1
ATOM 737 O O . ASP A 1 97 ? 0.986 4.094 18.397 1.00 84.25 97 ASP A O 1
ATOM 741 N N . ASP A 1 98 ? -1.200 4.404 18.787 1.00 85.00 98 ASP A N 1
ATOM 742 C CA . ASP A 1 98 ? -1.358 3.307 19.753 1.00 85.00 98 ASP A CA 1
ATOM 743 C C . ASP A 1 98 ? -1.625 1.941 19.086 1.00 85.00 98 ASP A C 1
ATOM 745 O O . ASP A 1 98 ? -1.902 0.948 19.766 1.00 85.00 98 ASP A O 1
ATOM 749 N N . ALA A 1 99 ? -1.589 1.869 17.753 1.00 89.31 99 ALA A N 1
ATOM 750 C CA . ALA A 1 99 ? -1.834 0.636 17.020 1.00 89.31 99 ALA A CA 1
ATOM 751 C C . ALA A 1 99 ? -0.751 -0.423 17.290 1.00 89.31 99 ALA A C 1
ATOM 753 O O . ALA A 1 99 ? 0.449 -0.146 17.290 1.00 89.31 99 ALA A O 1
ATOM 754 N N . ASP A 1 100 ? -1.173 -1.678 17.470 1.00 94.06 100 ASP A N 1
ATOM 755 C CA . ASP A 1 100 ? -0.246 -2.787 17.692 1.00 94.06 100 ASP A CA 1
ATOM 756 C C . ASP A 1 100 ? 0.677 -2.986 16.477 1.00 94.06 100 ASP A C 1
ATOM 758 O O . ASP A 1 100 ? 0.246 -3.306 15.365 1.00 94.06 100 ASP A O 1
ATOM 762 N N . ALA A 1 101 ? 1.985 -2.867 16.707 1.00 94.38 101 ALA A N 1
ATOM 763 C CA . ALA A 1 101 ? 3.003 -3.072 15.687 1.00 94.38 101 ALA A CA 1
ATOM 764 C C . ALA A 1 101 ? 2.947 -4.479 15.059 1.00 94.38 101 ALA A C 1
ATOM 766 O O . ALA A 1 101 ? 3.351 -4.650 13.907 1.00 94.38 101 ALA A O 1
ATOM 767 N N . ALA A 1 102 ? 2.481 -5.504 15.783 1.00 95.88 102 ALA A N 1
ATOM 768 C CA . ALA A 1 102 ? 2.285 -6.839 15.217 1.00 95.88 102 ALA A CA 1
ATOM 769 C C . ALA A 1 102 ? 1.106 -6.884 14.236 1.00 95.88 102 ALA A C 1
ATOM 771 O O . ALA A 1 102 ? 1.224 -7.515 13.181 1.00 95.88 102 ALA A O 1
ATOM 772 N N . ALA A 1 103 ? 0.016 -6.175 14.536 1.00 96.31 103 ALA A N 1
ATOM 773 C CA . ALA A 1 103 ? -1.113 -6.025 13.627 1.00 96.31 103 ALA A CA 1
ATOM 774 C C . ALA A 1 103 ? -0.691 -5.311 12.333 1.00 96.31 103 ALA A C 1
ATOM 776 O O . ALA A 1 103 ? -0.917 -5.844 11.247 1.00 96.31 103 ALA A O 1
ATOM 777 N N . ILE A 1 104 ? 0.017 -4.181 12.443 1.00 96.88 104 ILE A N 1
ATOM 778 C CA . ILE A 1 104 ? 0.536 -3.418 11.292 1.00 96.88 104 ILE A CA 1
ATOM 779 C C . ILE A 1 104 ? 1.391 -4.305 10.381 1.00 96.88 104 ILE A C 1
ATOM 781 O O . ILE A 1 104 ? 1.084 -4.455 9.199 1.00 96.88 104 ILE A O 1
ATOM 785 N N . ARG A 1 105 ? 2.408 -4.979 10.941 1.00 97.00 105 ARG A N 1
ATOM 786 C CA . ARG A 1 105 ? 3.278 -5.880 10.164 1.00 97.00 105 ARG A CA 1
ATOM 787 C C . ARG A 1 105 ? 2.496 -6.999 9.480 1.00 97.00 105 ARG A C 1
ATOM 789 O O . ARG A 1 105 ? 2.825 -7.392 8.365 1.00 97.00 105 ARG A O 1
ATOM 796 N N . THR A 1 106 ? 1.475 -7.538 10.144 1.00 97.94 106 THR A N 1
ATOM 797 C CA . THR A 1 106 ? 0.648 -8.612 9.577 1.00 97.94 106 THR A CA 1
ATOM 798 C C . THR A 1 106 ? -0.136 -8.117 8.363 1.00 97.94 106 THR A C 1
ATOM 800 O O . THR A 1 106 ? -0.179 -8.807 7.346 1.00 97.94 106 THR A O 1
ATOM 803 N N . LEU A 1 107 ? -0.698 -6.910 8.433 1.00 98.06 107 LEU A N 1
ATOM 804 C CA . LEU A 1 107 ? -1.431 -6.294 7.326 1.00 98.06 107 LEU A CA 1
ATOM 805 C C . LEU A 1 107 ? -0.525 -5.966 6.131 1.00 98.06 107 LEU A C 1
ATOM 807 O O . LEU A 1 107 ? -0.894 -6.231 4.986 1.00 98.06 107 LEU A O 1
ATOM 811 N N . GLU A 1 108 ? 0.681 -5.456 6.381 1.00 97.62 108 GLU A N 1
ATOM 812 C CA . GLU A 1 108 ? 1.684 -5.189 5.339 1.00 97.62 108 GLU A CA 1
ATOM 813 C C . GLU A 1 108 ? 2.111 -6.474 4.613 1.00 97.62 108 GLU A C 1
ATOM 815 O O . GLU A 1 108 ? 2.172 -6.520 3.378 1.00 97.62 108 GLU A O 1
ATOM 820 N N . LEU A 1 109 ? 2.362 -7.547 5.373 1.00 97.56 109 LEU A N 1
ATOM 821 C CA . LEU A 1 109 ? 2.712 -8.859 4.826 1.00 97.56 109 LEU A CA 1
ATOM 822 C C . LEU A 1 109 ? 1.557 -9.462 4.023 1.00 97.56 109 LEU A C 1
ATOM 824 O O . LEU A 1 109 ? 1.782 -9.958 2.918 1.00 97.56 109 LEU A O 1
ATOM 828 N N . ALA A 1 110 ? 0.329 -9.394 4.542 1.00 97.25 110 ALA A N 1
ATOM 829 C CA . ALA A 1 110 ? -0.854 -9.888 3.845 1.00 97.25 110 ALA A CA 1
ATOM 830 C C . ALA A 1 110 ? -1.082 -9.144 2.525 1.00 97.25 110 ALA A C 1
ATOM 832 O O . ALA A 1 110 ? -1.316 -9.774 1.495 1.00 97.25 110 ALA A O 1
ATOM 833 N N . THR A 1 111 ? -0.924 -7.819 2.527 1.00 96.69 111 THR A N 1
ATOM 834 C CA . THR A 1 111 ? -1.067 -6.994 1.320 1.00 96.69 111 THR A CA 1
ATOM 835 C C . THR A 1 111 ? 0.010 -7.316 0.289 1.00 96.69 111 THR A C 1
ATOM 837 O O . THR A 1 111 ? -0.293 -7.504 -0.888 1.00 96.69 111 THR A O 1
ATOM 840 N N . SER A 1 112 ? 1.263 -7.471 0.725 1.00 95.06 112 SER A N 1
ATOM 841 C CA . SER A 1 112 ? 2.364 -7.892 -0.152 1.00 95.06 112 SER A CA 1
ATOM 842 C C . SER A 1 112 ? 2.105 -9.274 -0.764 1.00 95.06 112 SER A C 1
ATOM 844 O O . SER A 1 112 ? 2.308 -9.479 -1.961 1.00 95.06 112 SER A O 1
ATOM 846 N N . GLY A 1 113 ? 1.612 -10.220 0.042 1.00 95.75 113 GLY A N 1
ATOM 847 C CA . GLY A 1 113 ? 1.238 -11.558 -0.409 1.00 95.75 113 GLY A CA 1
ATOM 848 C C . GLY A 1 113 ? 0.073 -11.551 -1.400 1.00 95.75 113 GLY A C 1
ATOM 849 O O . GLY A 1 113 ? 0.133 -12.255 -2.407 1.00 95.75 113 GLY A O 1
ATOM 850 N N . ALA A 1 114 ? -0.953 -10.732 -1.160 1.00 96.00 114 ALA A N 1
ATOM 851 C CA . ALA A 1 114 ? -2.079 -10.560 -2.072 1.00 96.00 114 ALA A CA 1
ATOM 852 C C . ALA A 1 114 ? -1.614 -10.020 -3.432 1.00 96.00 114 ALA A C 1
ATOM 854 O O . ALA A 1 114 ? -1.934 -10.597 -4.467 1.00 96.00 114 ALA A O 1
ATOM 855 N N . LEU A 1 115 ? -0.781 -8.976 -3.443 1.00 94.38 115 LEU A N 1
ATOM 856 C CA . LEU A 1 115 ? -0.247 -8.399 -4.681 1.00 94.38 115 LEU A CA 1
ATOM 857 C C . LEU A 1 115 ? 0.668 -9.362 -5.446 1.00 94.38 115 LEU A C 1
ATOM 859 O O . LEU A 1 115 ? 0.643 -9.389 -6.678 1.00 94.38 115 LEU A O 1
ATOM 863 N N . LEU A 1 116 ? 1.439 -10.192 -4.740 1.00 94.69 116 LEU A N 1
ATOM 864 C CA . LEU A 1 116 ? 2.209 -11.263 -5.370 1.00 94.69 116 LEU A CA 1
ATOM 865 C C . LEU A 1 116 ? 1.292 -12.314 -6.016 1.00 94.69 116 LEU A C 1
ATOM 867 O O . LEU A 1 116 ? 1.560 -12.772 -7.129 1.00 94.69 116 LEU A O 1
ATOM 871 N N . GLN A 1 117 ? 0.203 -12.695 -5.347 1.00 94.94 117 GLN A N 1
ATOM 872 C CA . GLN A 1 117 ? -0.777 -13.630 -5.906 1.00 94.94 117 GLN A CA 1
ATOM 873 C C . GLN A 1 117 ? -1.487 -13.046 -7.126 1.00 94.94 117 GLN A C 1
ATOM 875 O O . GLN A 1 117 ? -1.651 -13.753 -8.117 1.00 94.94 117 GLN A O 1
ATOM 880 N N . VAL A 1 118 ? -1.818 -11.755 -7.101 1.00 93.19 118 VAL A N 1
ATOM 881 C CA . VAL A 1 118 ? -2.361 -11.050 -8.266 1.00 93.19 118 VAL A CA 1
ATOM 882 C C . VAL A 1 118 ? -1.380 -11.085 -9.434 1.00 93.19 118 VAL A C 1
ATOM 884 O O . VAL A 1 118 ? -1.725 -11.536 -10.524 1.00 93.19 118 VAL A O 1
ATOM 887 N N . GLY A 1 119 ? -0.122 -10.708 -9.200 1.00 90.38 119 GLY A N 1
ATOM 888 C CA . GLY A 1 119 ? 0.903 -10.696 -10.244 1.00 90.38 119 GLY A CA 1
ATOM 889 C C . GLY A 1 119 ? 1.275 -12.080 -10.795 1.00 90.38 119 GLY A C 1
ATOM 890 O O . GLY A 1 119 ? 1.797 -12.182 -11.903 1.00 90.38 119 GLY A O 1
ATOM 891 N N . THR A 1 120 ? 0.991 -13.153 -10.052 1.00 92.19 120 THR A N 1
ATOM 892 C CA . THR A 1 120 ? 1.189 -14.547 -10.494 1.00 92.19 120 THR A CA 1
ATOM 893 C C . THR A 1 120 ? -0.091 -15.211 -11.011 1.00 92.19 120 THR A C 1
ATOM 895 O O . THR A 1 120 ? -0.038 -16.367 -11.427 1.00 92.19 120 THR A O 1
ATOM 898 N N . GLY A 1 121 ? -1.225 -14.502 -11.010 1.00 91.25 121 GLY A N 1
ATOM 899 C CA . GLY A 1 121 ? -2.511 -14.991 -11.514 1.00 91.25 121 GLY A CA 1
A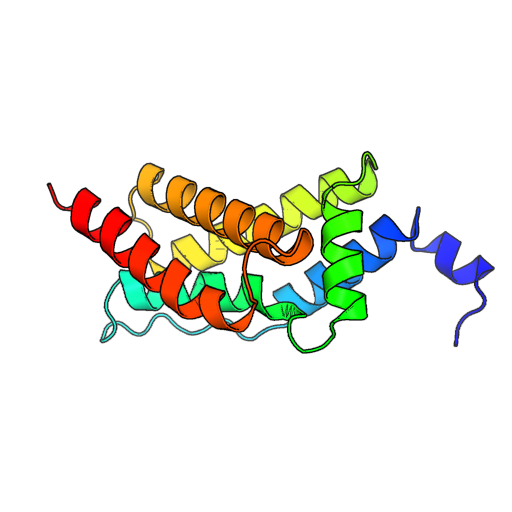TOM 900 C C . GLY A 1 121 ? -3.278 -15.929 -10.573 1.00 91.25 121 GLY A C 1
ATOM 901 O O . GLY A 1 121 ? -4.206 -16.596 -11.021 1.00 91.25 121 GLY A O 1
ATOM 902 N N . HIS A 1 122 ? -2.911 -16.000 -9.290 1.00 94.31 122 HIS A N 1
ATOM 903 C CA . HIS A 1 122 ? -3.605 -16.808 -8.275 1.00 94.31 122 HIS A CA 1
ATOM 904 C C . HIS A 1 122 ? -4.740 -16.054 -7.562 1.00 94.31 122 HIS A C 1
ATOM 906 O O . HIS A 1 122 ? -5.552 -16.684 -6.889 1.00 94.31 122 HIS A O 1
ATOM 912 N N . LEU A 1 123 ? -4.797 -14.727 -7.707 1.00 94.06 123 LEU A N 1
ATOM 913 C CA . LEU A 1 123 ? -5.827 -13.855 -7.140 1.00 94.06 123 LEU A CA 1
ATOM 914 C C . LEU A 1 123 ? -6.265 -12.839 -8.203 1.00 94.06 123 LEU A C 1
ATOM 916 O O . LEU A 1 123 ? -5.416 -12.298 -8.911 1.00 94.06 123 LEU A O 1
ATOM 920 N N . ALA A 1 124 ? -7.565 -12.570 -8.335 1.00 91.88 124 ALA A N 1
ATOM 921 C CA . ALA A 1 124 ? -8.036 -11.502 -9.215 1.00 91.88 124 ALA A CA 1
ATOM 922 C C . ALA A 1 124 ? -7.931 -10.140 -8.512 1.00 91.88 124 ALA A C 1
ATOM 924 O O . ALA A 1 124 ? -8.106 -10.044 -7.299 1.00 91.88 124 ALA A O 1
ATOM 925 N N . TYR A 1 125 ? -7.683 -9.070 -9.275 1.00 89.69 125 TYR A N 1
ATOM 926 C CA . TYR A 1 125 ? -7.661 -7.706 -8.726 1.00 89.69 125 TYR A CA 1
ATOM 927 C C . TYR A 1 125 ? -8.983 -7.335 -8.029 1.00 89.69 125 TYR A C 1
ATOM 929 O O . TYR A 1 125 ? -8.950 -6.711 -6.969 1.00 89.69 125 TYR A O 1
ATOM 937 N N . ASP A 1 126 ? -10.119 -7.783 -8.571 1.00 92.12 126 ASP A N 1
ATOM 938 C CA . ASP A 1 126 ? -11.462 -7.515 -8.031 1.00 92.12 126 ASP A CA 1
ATOM 939 C C . ASP A 1 126 ? -11.702 -8.145 -6.647 1.00 92.12 126 ASP A C 1
ATOM 941 O O . ASP A 1 126 ? -12.546 -7.666 -5.888 1.00 92.12 126 ASP A O 1
ATOM 945 N N . ASP A 1 127 ? -10.935 -9.178 -6.286 1.00 95.31 127 ASP A N 1
ATOM 946 C CA . ASP A 1 127 ? -11.052 -9.866 -4.995 1.00 95.31 127 ASP A CA 1
ATOM 947 C C . ASP A 1 127 ? -10.221 -9.188 -3.889 1.00 95.31 127 ASP A C 1
ATOM 949 O O . ASP A 1 127 ? -10.469 -9.395 -2.696 1.00 95.31 127 ASP A O 1
ATOM 953 N N . VAL A 1 128 ? -9.241 -8.351 -4.259 1.00 95.81 128 VAL A N 1
ATOM 954 C CA . VAL A 1 128 ? -8.313 -7.699 -3.317 1.00 95.81 128 VAL A CA 1
ATOM 955 C C . VAL A 1 128 ? -9.039 -6.854 -2.259 1.00 95.81 128 VAL A C 1
ATOM 957 O O . VAL A 1 128 ? -8.705 -7.002 -1.081 1.00 95.81 128 VAL A O 1
ATOM 960 N N . PRO A 1 129 ? -10.043 -6.013 -2.593 1.00 96.12 129 PRO A N 1
ATOM 961 C CA . PRO A 1 129 ? -10.772 -5.232 -1.591 1.00 96.12 129 PRO A CA 1
ATOM 962 C C . PRO A 1 129 ? -11.426 -6.080 -0.504 1.00 96.12 129 PRO A C 1
ATOM 964 O O . PRO A 1 129 ? -11.287 -5.776 0.682 1.00 96.12 129 PRO A O 1
ATOM 967 N N . ALA A 1 130 ? -12.110 -7.158 -0.892 1.00 96.19 130 ALA A N 1
ATOM 968 C CA . ALA A 1 130 ? -12.784 -8.033 0.058 1.00 96.19 130 ALA A CA 1
ATOM 969 C C . ALA A 1 130 ? -11.775 -8.763 0.958 1.00 96.19 130 ALA A C 1
ATOM 971 O O . ALA A 1 130 ? -11.955 -8.795 2.176 1.00 96.19 130 ALA A O 1
ATOM 972 N N . LEU A 1 131 ? -10.688 -9.271 0.369 1.00 97.00 131 LEU A N 1
ATOM 973 C CA . LEU A 1 131 ? -9.631 -9.991 1.079 1.00 97.00 131 LEU A CA 1
ATOM 974 C C . LEU A 1 131 ? -8.899 -9.108 2.100 1.00 97.00 131 LEU A C 1
ATOM 976 O O . LEU A 1 131 ? -8.665 -9.534 3.234 1.00 97.00 131 LEU A O 1
ATOM 980 N N . LEU A 1 132 ? -8.547 -7.874 1.728 1.00 97.00 132 LEU A N 1
ATOM 981 C CA . LEU A 1 132 ? -7.882 -6.949 2.650 1.00 97.00 132 LEU A CA 1
ATOM 982 C C . LEU A 1 132 ? -8.804 -6.540 3.800 1.00 97.00 132 LEU A C 1
ATOM 984 O O . LEU A 1 132 ? -8.346 -6.482 4.941 1.00 97.00 132 LEU A O 1
ATOM 988 N N . ARG A 1 133 ? -10.099 -6.343 3.523 1.00 96.69 133 ARG A N 1
ATOM 989 C CA . ARG A 1 133 ? -11.101 -6.041 4.552 1.00 96.69 133 ARG A CA 1
ATOM 990 C C . ARG A 1 133 ? -11.239 -7.172 5.565 1.00 96.69 133 ARG A C 1
ATOM 992 O O . ARG A 1 133 ? -11.135 -6.931 6.763 1.00 96.69 133 ARG A O 1
ATOM 999 N N . GLU A 1 134 ? -11.421 -8.402 5.088 1.00 96.88 134 GLU A N 1
ATOM 1000 C CA . GLU A 1 134 ? -11.516 -9.588 5.946 1.00 96.88 134 GLU A CA 1
ATOM 1001 C C . GLU A 1 134 ? -10.248 -9.765 6.792 1.00 96.88 134 GLU A C 1
ATOM 1003 O O . GLU A 1 134 ? -10.316 -9.986 8.002 1.00 96.88 134 GLU A O 1
ATOM 1008 N N . THR A 1 135 ? -9.076 -9.595 6.178 1.00 97.56 135 THR A N 1
ATOM 1009 C CA . THR A 1 135 ? -7.796 -9.675 6.890 1.00 97.56 135 THR A CA 1
ATOM 1010 C C . THR A 1 135 ? -7.696 -8.602 7.977 1.00 97.56 135 THR A C 1
ATOM 1012 O O . THR A 1 135 ? -7.301 -8.909 9.102 1.00 97.56 135 THR A O 1
ATOM 1015 N N . ALA A 1 136 ? -8.077 -7.357 7.678 1.00 96.62 136 ALA A N 1
ATOM 1016 C CA . ALA A 1 136 ? -8.077 -6.264 8.645 1.00 96.62 136 ALA A CA 1
ATOM 1017 C C . ALA A 1 136 ? -9.018 -6.534 9.825 1.00 96.62 136 ALA A C 1
ATOM 1019 O O . ALA A 1 136 ? -8.621 -6.347 10.976 1.00 96.62 136 ALA A O 1
ATOM 1020 N N . GLU A 1 137 ? -10.227 -7.034 9.563 1.00 96.06 137 GLU A N 1
ATOM 1021 C CA . GLU A 1 137 ? -11.186 -7.426 10.601 1.00 96.06 137 GLU A CA 1
ATOM 1022 C C . GLU A 1 137 ? -10.633 -8.538 11.503 1.00 96.06 137 GLU A C 1
ATOM 1024 O O . GLU A 1 137 ? -10.746 -8.450 12.727 1.00 96.06 137 GLU A O 1
ATOM 1029 N N . LEU A 1 138 ? -9.991 -9.560 10.928 1.00 96.19 138 LEU A N 1
ATOM 1030 C CA . LEU A 1 138 ? -9.407 -10.670 11.686 1.00 96.19 138 LEU A CA 1
ATOM 1031 C C . LEU A 1 138 ? -8.220 -10.226 12.547 1.00 96.19 138 LEU A C 1
ATOM 1033 O O . LEU A 1 138 ? -8.144 -10.577 13.726 1.00 96.19 138 LEU A O 1
ATOM 1037 N N . VAL A 1 139 ? -7.302 -9.449 11.972 1.00 96.06 139 VAL A N 1
ATOM 1038 C CA . VAL A 1 139 ? -6.083 -8.999 12.654 1.00 96.06 139 VAL A CA 1
ATOM 1039 C C . VAL A 1 139 ? -6.419 -8.013 13.772 1.00 96.06 139 VAL A C 1
ATOM 1041 O O . VAL A 1 139 ? -5.954 -8.176 14.900 1.00 96.06 139 VAL A O 1
ATOM 1044 N N . LEU A 1 140 ? -7.267 -7.020 13.496 1.00 93.69 140 LEU A N 1
ATOM 1045 C CA . LEU A 1 140 ? -7.598 -5.965 14.459 1.00 93.69 140 LEU A CA 1
ATOM 1046 C C . LEU A 1 140 ? -8.688 -6.395 15.449 1.00 93.69 140 LEU A C 1
ATOM 1048 O O . LEU A 1 140 ? -8.699 -5.932 16.587 1.00 93.69 140 LEU A O 1
ATOM 1052 N N . GLY A 1 141 ? -9.574 -7.315 15.059 1.00 83.31 141 GLY A N 1
ATOM 1053 C CA . GLY A 1 141 ? -10.534 -7.947 15.967 1.00 83.31 141 GLY A CA 1
ATOM 1054 C C . GLY A 1 141 ? -9.890 -8.981 16.898 1.00 83.31 141 GLY A C 1
ATOM 1055 O O . GLY A 1 141 ? -10.364 -9.185 18.016 1.00 83.31 141 GLY A O 1
ATOM 1056 N N . GLY A 1 142 ? -8.794 -9.615 16.466 1.00 63.91 142 GLY A N 1
ATOM 1057 C CA . GLY A 1 142 ? -7.971 -10.506 17.288 1.00 63.91 142 GLY A CA 1
ATOM 1058 C C . GLY A 1 142 ? -7.060 -9.770 18.277 1.00 63.91 142 GLY A C 1
ATOM 1059 O O . GLY A 1 142 ? -6.835 -10.282 19.370 1.00 63.91 142 GLY A O 1
ATOM 1060 N N . ALA A 1 143 ? -6.599 -8.563 17.929 1.00 55.22 143 ALA A N 1
ATOM 1061 C CA . ALA A 1 143 ? -5.749 -7.714 18.774 1.00 55.22 143 ALA A CA 1
ATOM 1062 C C . ALA A 1 143 ? -6.466 -7.137 20.016 1.00 55.22 143 ALA A C 1
ATOM 1064 O O . ALA A 1 143 ? -5.822 -6.594 20.908 1.00 55.22 143 ALA A O 1
ATOM 1065 N N . ALA A 1 144 ? -7.794 -7.265 20.096 1.00 47.69 144 ALA A N 1
ATOM 1066 C CA . ALA A 1 144 ? -8.609 -6.808 21.223 1.00 47.69 144 ALA A CA 1
ATOM 1067 C C . ALA A 1 144 ? -8.745 -7.838 22.371 1.00 47.69 144 ALA A C 1
ATOM 1069 O O . ALA A 1 144 ? -9.655 -7.704 23.194 1.00 47.69 144 ALA A O 1
ATOM 1070 N N . ARG A 1 145 ? -7.901 -8.879 22.425 1.00 38.44 145 ARG A N 1
ATOM 1071 C CA . ARG A 1 145 ? -7.923 -9.908 23.483 1.00 38.44 145 ARG A CA 1
ATOM 1072 C C . ARG A 1 145 ? -6.661 -9.930 24.326 1.00 38.44 145 ARG A C 1
ATOM 1074 O O . ARG A 1 145 ? -5.564 -9.903 23.735 1.00 38.44 145 ARG A O 1
#

Foldseek 3Di:
DDDPVVVCVVAVDPLLVLLVVLLVLLVPDDQDQQDPVDDLLVLLLVLLCSNLCSCVVPVVSLLSNLVSCPDPDPSSVVSVVSSLVSSLVSSCSNNDVPDDPVLSVQLSVQSVVQSNCCSVVNHPPVCSSVSSSVSSCCSVVVVVD